Protein AF-A0A4C1V7E9-F1 (afdb_monomer_lite)

Organism: Eumeta variegata (NCBI:txid151549)

pLDDT: mean 82.42, std 11.76, range [53.5, 97.25]

Foldseek 3Di:
DVVVVVVVVVVVVVVVVVVPDDPVVDPDPPDDPDDPDQDCLPVPPPPDPDQVVCSNPPVVLVVLVPDDPVPRDPCNVCRVVVVVCVVPPDDDPDDDDPPPPD

Secondary structure (DSSP, 8-state):
-HHHHHHHHHHHHHHHHHTTS-GGG-SS-S-----PPPPGGGGG---S---GGGTT-HHHHHHHHTS-GGGS-HHHHTHHHHHHHHHS--PPPPPPPTTTT-

Radius of gyration: 25.61 Å; chains: 1; bounding box: 58×32×59 Å

Structure (mmCIF, N/CA/C/O backbone):
data_AF-A0A4C1V7E9-F1
#
_entry.id   AF-A0A4C1V7E9-F1
#
loop_
_atom_site.group_PDB
_atom_site.id
_atom_site.type_symbol
_atom_site.label_atom_id
_atom_site.label_alt_id
_atom_site.label_comp_id
_atom_site.label_asym_id
_atom_site.label_entity_id
_atom_site.label_seq_id
_atom_site.pdbx_PDB_ins_code
_atom_site.Cartn_x
_atom_site.Cartn_y
_atom_site.Cartn_z
_atom_site.occupancy
_atom_site.B_iso_or_equiv
_atom_site.auth_seq_id
_atom_site.auth_comp_id
_atom_site.auth_asym_id
_atom_site.auth_atom_id
_atom_site.pdbx_PDB_model_num
ATOM 1 N N . MET A 1 1 ? 45.029 12.426 -35.478 1.00 68.19 1 MET A N 1
ATOM 2 C CA . MET A 1 1 ? 43.588 12.739 -35.615 1.00 68.19 1 MET A CA 1
ATOM 3 C C . MET A 1 1 ? 42.738 11.478 -35.632 1.00 68.19 1 MET A C 1
ATOM 5 O O . MET A 1 1 ? 41.763 11.434 -34.900 1.00 68.19 1 MET A O 1
ATOM 9 N N . GLU A 1 2 ? 43.126 10.434 -36.368 1.00 83.75 2 GLU A N 1
ATOM 10 C CA . GLU A 1 2 ? 42.345 9.186 -36.423 1.00 83.75 2 GLU A CA 1
ATOM 11 C C . GLU A 1 2 ? 42.173 8.486 -35.068 1.00 83.75 2 GLU A C 1
ATOM 13 O O . GLU A 1 2 ? 41.079 8.056 -34.729 1.00 83.75 2 GLU A O 1
ATOM 18 N N . THR A 1 3 ? 43.210 8.454 -34.228 1.00 90.44 3 THR A N 1
ATOM 19 C CA . THR A 1 3 ? 43.129 7.878 -32.873 1.00 90.44 3 THR A CA 1
ATOM 20 C C . THR A 1 3 ? 42.087 8.567 -31.989 1.00 90.44 3 THR A C 1
ATOM 22 O O . THR A 1 3 ? 41.366 7.903 -31.250 1.00 90.44 3 THR A O 1
ATOM 25 N N . ILE A 1 4 ? 41.969 9.892 -32.098 1.00 92.31 4 ILE A N 1
ATOM 26 C CA . ILE A 1 4 ? 40.977 10.693 -31.370 1.00 92.31 4 ILE A CA 1
ATOM 27 C C . ILE A 1 4 ? 39.569 10.381 -31.890 1.00 92.31 4 ILE A C 1
ATOM 29 O O . ILE A 1 4 ? 38.638 10.254 -31.099 1.00 92.31 4 ILE A O 1
ATOM 33 N N . PHE A 1 5 ? 39.421 10.203 -33.205 1.00 93.00 5 PHE A N 1
ATOM 34 C CA . PHE A 1 5 ? 38.152 9.831 -33.825 1.00 93.00 5 PHE A CA 1
ATOM 35 C C . PHE A 1 5 ? 37.665 8.452 -33.359 1.00 93.00 5 PHE A C 1
ATOM 37 O O . PHE A 1 5 ? 36.516 8.325 -32.943 1.00 93.00 5 PHE A O 1
ATOM 44 N N . TYR A 1 6 ? 38.539 7.441 -33.337 1.00 94.50 6 TYR A N 1
ATOM 45 C CA . TYR A 1 6 ? 38.184 6.112 -32.828 1.00 94.50 6 TYR A CA 1
ATOM 46 C C . TYR A 1 6 ? 37.805 6.141 -31.344 1.00 94.50 6 TYR A C 1
ATOM 48 O O . TYR A 1 6 ? 36.838 5.495 -30.946 1.00 94.50 6 TYR A O 1
ATOM 56 N N . PHE A 1 7 ? 38.507 6.936 -30.532 1.00 95.19 7 PHE A N 1
ATOM 57 C CA . PHE A 1 7 ? 38.148 7.129 -29.127 1.00 95.19 7 PHE A CA 1
ATOM 5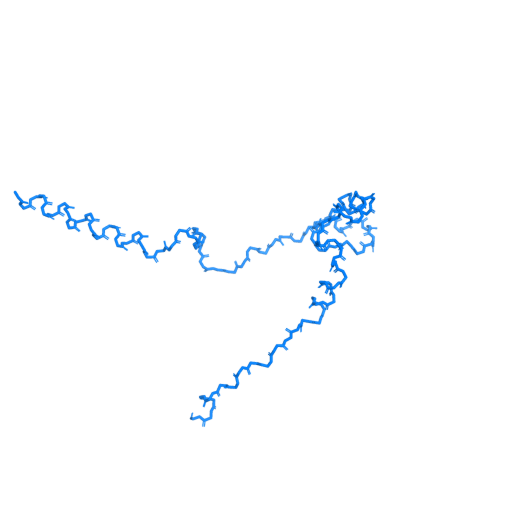8 C C . PHE A 1 7 ? 36.767 7.770 -28.962 1.00 95.19 7 PHE A C 1
ATOM 60 O O . PHE A 1 7 ? 35.962 7.290 -28.166 1.00 95.19 7 PHE A O 1
ATOM 67 N N . ALA A 1 8 ? 36.470 8.819 -29.732 1.00 94.38 8 ALA A N 1
ATOM 68 C CA . ALA A 1 8 ? 35.165 9.475 -29.707 1.00 94.38 8 ALA A CA 1
ATOM 69 C C . ALA A 1 8 ? 34.038 8.533 -30.164 1.00 94.38 8 ALA A C 1
ATOM 71 O O . ALA A 1 8 ? 32.953 8.544 -29.585 1.00 94.38 8 ALA A O 1
ATOM 72 N N . LEU A 1 9 ? 34.309 7.685 -31.160 1.00 94.38 9 LEU A N 1
ATOM 73 C CA . LEU A 1 9 ? 33.364 6.697 -31.675 1.00 94.38 9 LEU A CA 1
ATOM 74 C C . LEU A 1 9 ? 33.081 5.581 -30.657 1.00 94.38 9 LEU A C 1
ATOM 76 O O . LEU A 1 9 ? 31.931 5.204 -30.459 1.00 94.38 9 LEU A O 1
ATOM 80 N N . ILE A 1 10 ? 34.099 5.078 -29.957 1.00 94.88 10 ILE A N 1
ATOM 81 C CA . ILE A 1 10 ? 33.906 4.079 -28.893 1.00 94.88 10 ILE A CA 1
ATOM 82 C C . ILE A 1 10 ? 33.132 4.689 -27.716 1.00 94.88 10 ILE A C 1
ATOM 84 O O . ILE A 1 10 ? 32.221 4.056 -27.180 1.00 94.88 10 ILE A O 1
ATOM 88 N N . LEU A 1 11 ? 33.454 5.930 -27.337 1.00 94.12 11 LEU A N 1
ATOM 89 C CA . LEU A 1 11 ? 32.762 6.638 -26.261 1.00 94.12 11 LEU A CA 1
ATOM 90 C C . LEU A 1 11 ? 31.274 6.850 -26.589 1.00 94.12 11 LEU A C 1
ATOM 92 O O . LEU A 1 11 ? 30.426 6.645 -25.722 1.00 94.12 11 LEU A O 1
ATOM 96 N N . SER A 1 12 ? 30.946 7.226 -27.830 1.00 92.75 12 SER A N 1
ATOM 97 C CA . SER A 1 12 ? 29.556 7.457 -28.243 1.00 92.75 12 SER A CA 1
ATOM 98 C C . SER A 1 12 ? 28.726 6.172 -28.271 1.00 92.75 12 SER A C 1
ATOM 100 O O . SER A 1 12 ? 27.567 6.178 -27.863 1.00 92.75 12 SER A O 1
ATOM 102 N N . VAL A 1 13 ? 29.313 5.045 -28.679 1.00 93.50 13 VAL A N 1
ATOM 103 C CA . VAL A 1 13 ? 28.638 3.740 -28.626 1.00 93.50 13 VAL A CA 1
ATOM 104 C C . VAL A 1 13 ? 28.414 3.300 -27.176 1.00 93.50 13 VAL A C 1
ATOM 106 O O . VAL A 1 13 ? 27.334 2.818 -26.836 1.00 93.50 13 VAL A O 1
ATOM 109 N N . ALA A 1 14 ? 29.392 3.514 -26.290 1.00 90.50 14 ALA A N 1
ATOM 110 C CA . ALA A 1 14 ? 29.273 3.148 -24.881 1.00 90.50 14 ALA A CA 1
ATOM 111 C C . ALA A 1 14 ? 28.142 3.908 -24.160 1.00 90.50 14 ALA A C 1
ATOM 113 O O . ALA A 1 14 ? 27.389 3.304 -23.393 1.00 90.50 14 ALA A O 1
ATOM 114 N N . THR A 1 15 ? 27.972 5.210 -24.421 1.00 88.12 15 THR A N 1
ATOM 115 C CA . THR A 1 15 ? 26.898 6.006 -23.799 1.00 88.12 15 THR A CA 1
ATOM 116 C C . THR A 1 15 ? 25.507 5.599 -24.286 1.00 88.12 15 THR A C 1
ATOM 118 O O . THR A 1 15 ? 24.575 5.556 -23.483 1.00 88.12 15 THR A O 1
ATOM 121 N N . LEU A 1 16 ? 25.366 5.215 -25.560 1.00 86.69 16 LEU A N 1
ATOM 122 C CA . LEU A 1 16 ? 24.115 4.676 -26.105 1.00 86.69 16 LEU A CA 1
ATOM 123 C C . LEU A 1 16 ? 23.728 3.337 -25.461 1.00 86.69 16 LEU A C 1
ATOM 125 O O . LEU A 1 16 ? 22.549 3.108 -25.196 1.00 86.69 16 LEU A O 1
ATOM 129 N N . CYS A 1 17 ? 24.698 2.472 -25.151 1.00 83.00 17 CYS A N 1
ATOM 130 C CA . CYS A 1 17 ? 24.442 1.211 -24.447 1.00 83.00 17 CYS A CA 1
ATOM 131 C C . CYS A 1 17 ? 23.947 1.432 -23.008 1.00 83.00 17 CYS A C 1
ATOM 133 O O . CYS A 1 17 ? 23.027 0.748 -22.564 1.00 83.00 17 CYS A O 1
ATOM 135 N N . ILE A 1 18 ? 24.507 2.409 -22.287 1.00 79.25 18 ILE A N 1
ATOM 136 C CA . ILE A 1 18 ? 24.086 2.731 -20.911 1.00 79.25 18 ILE A CA 1
ATOM 137 C C . ILE A 1 18 ? 22.686 3.373 -20.897 1.00 79.25 18 ILE A C 1
ATOM 139 O O . ILE A 1 18 ? 21.929 3.185 -19.947 1.00 79.25 18 ILE A O 1
ATOM 143 N N . ALA A 1 19 ? 22.298 4.068 -21.971 1.00 78.38 19 ALA A N 1
ATOM 144 C CA . ALA A 1 19 ? 20.979 4.683 -22.106 1.00 78.38 19 ALA A CA 1
ATOM 145 C C . ALA A 1 19 ? 19.829 3.682 -22.349 1.00 78.38 19 ALA A C 1
ATOM 147 O O . ALA A 1 19 ? 18.665 4.068 -22.250 1.00 78.38 19 ALA A O 1
ATOM 148 N N . GLN A 1 20 ? 20.117 2.405 -22.637 1.00 83.12 20 GLN A N 1
ATOM 149 C CA . GLN A 1 20 ? 19.081 1.397 -22.917 1.00 83.12 20 GLN A CA 1
ATOM 150 C C . GLN A 1 20 ? 18.188 1.091 -21.709 1.00 83.12 20 GLN A C 1
ATOM 152 O O . GLN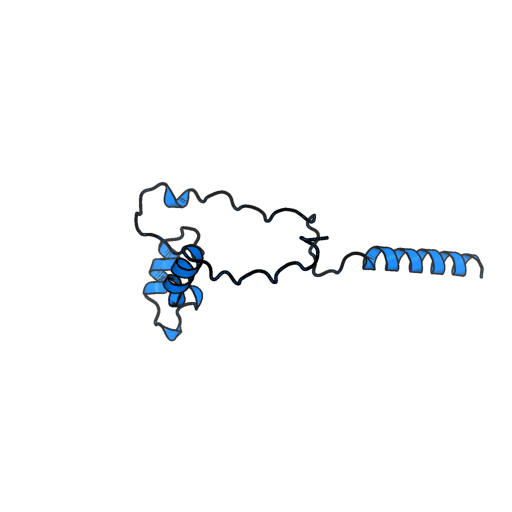 A 1 20 ? 17.053 0.647 -21.887 1.00 83.12 20 GLN A O 1
ATOM 157 N N . ARG A 1 21 ? 18.671 1.327 -20.482 1.00 74.50 21 ARG A N 1
ATOM 158 C CA . ARG A 1 21 ? 17.889 1.111 -19.264 1.00 74.50 21 ARG A CA 1
ATOM 159 C C . ARG A 1 21 ? 17.824 2.397 -18.442 1.00 74.50 21 ARG A C 1
ATOM 161 O O . ARG A 1 21 ? 18.853 2.827 -17.922 1.00 74.50 21 ARG A O 1
ATOM 168 N N . PRO A 1 22 ? 16.636 3.005 -18.276 1.00 80.56 22 PRO A N 1
ATOM 169 C CA . PRO A 1 22 ? 16.516 4.190 -17.448 1.00 80.56 22 PRO A CA 1
ATOM 170 C C . PRO A 1 22 ? 16.861 3.870 -15.989 1.00 80.56 22 PRO A C 1
ATOM 172 O O . PRO A 1 22 ? 16.496 2.817 -15.464 1.00 80.56 22 PRO A O 1
ATOM 175 N N . SER A 1 23 ? 17.528 4.807 -15.317 1.00 75.44 23 SER A N 1
ATOM 176 C CA . SER A 1 23 ? 18.013 4.658 -13.937 1.00 75.44 23 SER A CA 1
ATOM 177 C C . SER A 1 23 ? 16.908 4.377 -12.911 1.00 75.44 23 SER A C 1
ATOM 179 O O . SER A 1 23 ? 17.170 3.773 -11.874 1.00 75.44 23 SER A O 1
ATOM 181 N N . PHE A 1 24 ? 15.665 4.765 -13.203 1.00 76.31 24 PHE A N 1
ATOM 182 C CA . PHE A 1 24 ? 14.508 4.517 -12.341 1.00 76.31 24 PHE A CA 1
ATOM 183 C C . PHE A 1 24 ? 13.935 3.095 -12.457 1.00 76.31 24 PHE A C 1
ATOM 185 O O . PHE A 1 24 ? 13.167 2.683 -11.594 1.00 76.31 24 PHE A O 1
ATOM 192 N N . ALA A 1 25 ? 14.307 2.312 -13.478 1.00 74.56 25 ALA A N 1
ATOM 193 C CA . ALA A 1 25 ? 13.793 0.951 -13.683 1.00 74.56 25 ALA A CA 1
ATOM 194 C C . ALA A 1 25 ? 14.449 -0.105 -12.766 1.00 74.56 25 ALA A C 1
ATOM 196 O O . ALA A 1 25 ? 14.311 -1.310 -13.004 1.00 74.56 25 ALA A O 1
ATOM 197 N N . GLY A 1 26 ? 15.193 0.334 -11.743 1.00 74.19 26 GLY A N 1
ATOM 198 C CA . GLY A 1 26 ? 15.974 -0.518 -10.847 1.00 74.19 26 GLY A CA 1
ATOM 199 C C . GLY A 1 26 ? 17.076 -1.299 -11.572 1.00 74.19 26 GLY A C 1
ATOM 200 O O . GLY A 1 26 ? 17.202 -1.252 -12.791 1.00 74.19 26 GLY A O 1
ATOM 201 N N . THR A 1 27 ? 17.895 -2.041 -10.829 1.00 75.56 27 THR A N 1
ATOM 202 C CA . THR A 1 27 ? 18.888 -2.979 -11.397 1.00 75.56 27 THR A CA 1
ATOM 203 C C . THR A 1 27 ? 18.358 -4.409 -11.478 1.00 75.56 27 THR A C 1
ATOM 205 O O . THR A 1 27 ? 18.908 -5.243 -12.196 1.00 75.56 27 THR A O 1
ATOM 208 N N . ARG A 1 28 ? 17.256 -4.691 -10.777 1.00 70.12 28 ARG A N 1
ATOM 209 C CA . ARG A 1 28 ? 16.663 -6.025 -10.655 1.00 70.12 28 ARG A CA 1
ATOM 210 C C . ARG A 1 28 ? 16.135 -6.529 -12.005 1.00 70.12 28 ARG A C 1
ATOM 212 O O . ARG A 1 28 ? 15.606 -5.722 -12.767 1.00 70.12 28 ARG A O 1
ATOM 219 N N . PRO A 1 29 ? 16.291 -7.815 -12.350 1.00 72.06 29 PRO A N 1
ATOM 220 C CA . PRO A 1 29 ? 15.717 -8.363 -13.577 1.00 72.06 29 PRO A CA 1
ATOM 221 C C . PRO A 1 29 ? 14.199 -8.138 -13.623 1.00 72.06 29 PRO A C 1
ATOM 223 O O . PRO A 1 29 ? 13.539 -8.149 -12.584 1.00 72.06 29 PRO A O 1
ATOM 226 N N . ILE A 1 30 ? 13.653 -7.919 -14.825 1.00 66.94 30 ILE A N 1
ATOM 227 C CA . ILE A 1 30 ? 12.201 -7.858 -15.040 1.00 66.94 30 ILE A CA 1
ATOM 228 C C . ILE A 1 30 ? 11.650 -9.246 -14.706 1.00 66.94 30 ILE A C 1
ATOM 230 O O . ILE A 1 30 ? 11.911 -10.213 -15.416 1.00 66.94 30 ILE A O 1
ATOM 234 N N . GLY A 1 31 ? 10.950 -9.348 -13.585 1.00 69.75 31 GLY A N 1
ATOM 235 C CA . GLY A 1 31 ? 10.439 -10.596 -13.042 1.00 69.75 31 GLY A CA 1
ATOM 236 C C . GLY A 1 31 ? 9.314 -10.327 -12.053 1.00 69.75 31 GLY A C 1
ATOM 237 O O . GLY A 1 31 ? 8.925 -9.179 -11.832 1.00 69.75 31 GLY A O 1
ATOM 238 N N . TYR A 1 32 ? 8.775 -11.398 -11.480 1.00 67.94 32 TYR A N 1
ATOM 239 C CA . TYR A 1 32 ? 7.708 -11.293 -10.493 1.00 67.94 32 TYR A CA 1
ATOM 240 C C . TYR A 1 32 ? 8.182 -10.530 -9.248 1.00 67.94 32 TYR A C 1
ATOM 242 O O . TYR A 1 32 ? 9.360 -10.627 -8.887 1.00 67.94 32 TYR A O 1
ATOM 250 N N . PRO A 1 33 ? 7.285 -9.769 -8.596 1.00 69.44 33 PRO A N 1
ATOM 251 C CA . PRO A 1 33 ? 7.598 -9.129 -7.330 1.00 69.44 33 PRO A CA 1
ATOM 252 C C . PRO A 1 33 ? 8.092 -10.173 -6.329 1.00 69.44 33 PRO A C 1
ATOM 254 O O . PRO A 1 33 ? 7.612 -11.307 -6.300 1.00 69.44 33 PRO A O 1
ATOM 257 N N . GLU A 1 34 ? 9.074 -9.776 -5.527 1.00 68.12 34 GLU A N 1
ATOM 258 C CA . GLU A 1 34 ? 9.577 -10.577 -4.419 1.00 68.12 34 GLU A CA 1
ATOM 259 C C . GLU A 1 34 ? 8.398 -10.871 -3.482 1.00 68.12 34 GLU A C 1
ATOM 261 O O . GLU A 1 34 ? 7.829 -9.962 -2.878 1.00 68.12 34 GLU A O 1
ATOM 266 N N . ILE A 1 35 ? 7.966 -12.133 -3.441 1.00 71.75 35 ILE A N 1
ATOM 267 C CA . ILE A 1 35 ? 6.907 -12.569 -2.535 1.00 71.75 35 ILE A CA 1
ATOM 268 C C . ILE A 1 35 ? 7.564 -12.654 -1.165 1.00 71.75 35 ILE A C 1
ATOM 270 O O . ILE A 1 35 ? 8.383 -13.541 -0.921 1.00 71.75 35 ILE A O 1
ATOM 274 N N . GLU A 1 36 ? 7.248 -11.704 -0.290 1.00 66.69 36 GLU A N 1
ATOM 275 C CA . GLU A 1 36 ? 7.703 -11.767 1.093 1.00 66.69 36 GLU A CA 1
ATOM 276 C C . GLU A 1 36 ? 7.236 -13.091 1.702 1.00 66.69 36 GLU A C 1
ATOM 278 O O . GLU A 1 36 ? 6.058 -13.451 1.617 1.00 66.69 36 GLU A O 1
ATOM 283 N N . ALA A 1 37 ? 8.174 -13.845 2.282 1.00 71.94 37 ALA A N 1
ATOM 284 C CA . ALA A 1 37 ? 7.833 -15.075 2.976 1.00 71.94 37 ALA A CA 1
ATOM 285 C C . ALA A 1 37 ? 6.781 -14.762 4.057 1.00 71.94 37 ALA A C 1
ATOM 287 O O . ALA A 1 37 ? 6.918 -13.750 4.753 1.00 71.94 37 ALA A O 1
ATOM 288 N N . PRO A 1 38 ? 5.738 -15.599 4.213 1.00 63.28 38 PRO A N 1
ATOM 289 C CA . PRO A 1 38 ? 4.690 -15.344 5.191 1.00 63.28 38 PRO A CA 1
ATOM 290 C C . PRO A 1 38 ? 5.317 -15.206 6.581 1.00 63.28 38 PRO A C 1
ATOM 292 O O . PRO A 1 38 ? 6.058 -16.087 7.028 1.00 63.28 38 PRO A O 1
ATOM 295 N N . SER A 1 39 ? 5.054 -14.082 7.254 1.00 64.12 39 SER A N 1
ATOM 296 C CA . SER A 1 39 ? 5.614 -13.832 8.577 1.00 64.12 39 SER A CA 1
ATOM 297 C C . SER A 1 39 ? 5.080 -14.872 9.568 1.00 64.12 39 SER A C 1
ATOM 299 O O . SER A 1 39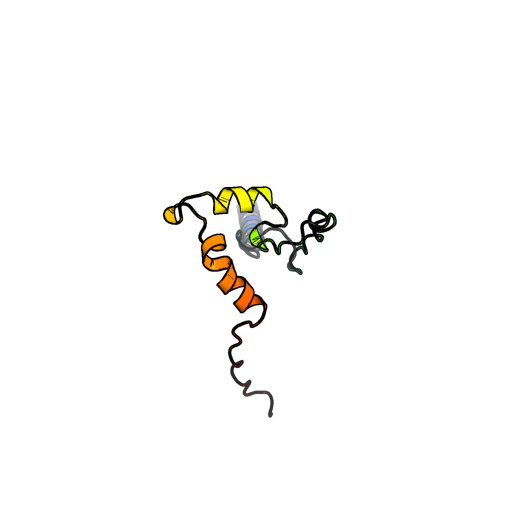 ? 3.879 -15.122 9.670 1.00 64.12 39 SER A O 1
ATOM 301 N N . LEU A 1 40 ? 5.985 -15.500 10.326 1.00 63.94 40 LEU A N 1
ATOM 302 C CA . LEU A 1 40 ? 5.619 -16.469 11.370 1.00 63.94 40 LEU A CA 1
ATOM 303 C C . LEU A 1 40 ? 4.972 -15.803 12.599 1.00 63.94 40 LEU A C 1
ATOM 305 O O . LEU A 1 40 ? 4.573 -16.504 13.526 1.00 63.94 40 LEU A O 1
ATOM 309 N N . ALA A 1 41 ? 4.862 -14.471 12.616 1.00 58.03 41 ALA A N 1
ATOM 310 C CA . ALA A 1 41 ? 4.286 -13.698 13.715 1.00 58.03 41 ALA A CA 1
ATOM 311 C C . ALA A 1 41 ? 2.836 -14.116 14.028 1.00 58.03 41 ALA A C 1
ATOM 313 O O . ALA A 1 41 ? 2.467 -14.227 15.194 1.00 58.03 41 ALA A O 1
ATOM 314 N N . ASN A 1 42 ? 2.051 -14.485 13.009 1.00 55.28 42 ASN A N 1
ATOM 315 C CA . ASN A 1 42 ? 0.659 -14.929 13.174 1.00 55.28 42 ASN A CA 1
ATOM 316 C C . ASN A 1 42 ? 0.506 -16.390 13.646 1.00 55.28 42 ASN A C 1
ATOM 318 O O . ASN A 1 42 ? -0.605 -16.908 13.695 1.00 55.28 42 ASN A O 1
ATOM 322 N N . ARG A 1 43 ? 1.595 -17.094 13.986 1.00 60.56 43 ARG A N 1
ATOM 323 C CA . ARG A 1 43 ? 1.539 -18.516 14.374 1.00 60.56 43 ARG A CA 1
ATOM 324 C C . ARG A 1 43 ? 1.151 -18.746 15.840 1.00 60.56 43 ARG A C 1
ATOM 326 O O . ARG A 1 43 ? 0.816 -19.870 16.198 1.00 60.56 43 ARG A O 1
ATOM 333 N N . PHE A 1 44 ? 1.203 -17.709 16.678 1.00 62.06 44 PHE A N 1
ATOM 334 C CA . PHE A 1 44 ? 1.039 -17.824 18.134 1.00 62.06 44 PHE A CA 1
ATOM 335 C C . PHE A 1 44 ? -0.330 -17.373 18.674 1.00 62.06 44 PHE A C 1
ATOM 337 O O . PHE A 1 44 ? -0.456 -17.161 19.875 1.00 62.06 44 PHE A O 1
ATOM 344 N N . GLY A 1 45 ? -1.363 -17.276 17.830 1.00 53.50 45 GLY A N 1
ATOM 345 C CA . GLY A 1 45 ? -2.750 -17.178 18.313 1.00 53.50 45 GLY A CA 1
ATOM 346 C C . GLY A 1 45 ? -3.123 -15.856 18.993 1.00 53.50 45 GLY A C 1
ATOM 347 O O . GLY A 1 45 ? -3.934 -15.845 19.912 1.00 53.50 45 GLY A O 1
ATOM 348 N N . ASN A 1 46 ? -2.553 -14.731 18.552 1.00 56.34 46 ASN A N 1
ATOM 349 C CA . ASN A 1 46 ? -3.221 -13.444 18.750 1.00 56.34 46 ASN A CA 1
ATOM 350 C C . ASN A 1 46 ? -4.256 -13.309 17.625 1.00 56.34 46 ASN A C 1
ATOM 352 O O . ASN A 1 46 ? -3.936 -12.835 16.540 1.00 56.34 46 ASN A O 1
ATOM 356 N N . ASP A 1 47 ? -5.466 -13.816 17.866 1.00 58.06 47 ASP A N 1
ATOM 357 C CA . ASP A 1 47 ? -6.524 -14.011 16.859 1.00 58.06 47 ASP A CA 1
ATOM 358 C C . ASP A 1 47 ? -7.198 -12.712 16.371 1.00 58.06 47 ASP A C 1
ATOM 360 O O . ASP A 1 47 ? -8.177 -12.761 15.620 1.00 58.06 47 ASP A O 1
ATOM 364 N N . GLU A 1 48 ? -6.702 -11.532 16.760 1.00 64.88 48 GLU A N 1
ATOM 365 C CA . GLU A 1 48 ? -7.201 -10.291 16.176 1.00 64.88 48 GLU A CA 1
ATOM 366 C C . GLU A 1 48 ? -6.629 -10.091 14.765 1.00 64.88 48 GLU A C 1
ATOM 368 O O . GLU A 1 48 ? -5.409 -10.103 14.579 1.00 64.88 48 GLU A O 1
ATOM 373 N N . PRO A 1 49 ? -7.481 -9.865 13.748 1.00 72.56 49 PRO A N 1
ATOM 374 C CA . PRO A 1 49 ? -7.022 -9.581 12.399 1.00 72.56 49 PRO A CA 1
ATOM 375 C C . PRO A 1 49 ? -6.274 -8.242 12.375 1.00 72.56 49 PRO A C 1
ATOM 377 O O . PRO A 1 49 ? -6.864 -7.154 12.324 1.00 72.56 49 PRO A O 1
ATOM 380 N N . LEU A 1 50 ? -4.945 -8.337 12.410 1.00 83.75 50 LEU A N 1
ATOM 381 C CA . LEU A 1 50 ? -4.052 -7.198 12.266 1.00 83.75 50 LEU A CA 1
ATOM 382 C C . LEU A 1 50 ? -4.174 -6.621 10.846 1.00 83.75 50 LEU A C 1
ATOM 384 O O . LEU A 1 50 ? -4.311 -7.376 9.878 1.00 83.75 50 LEU A O 1
ATOM 388 N N . PRO A 1 51 ? -4.105 -5.287 10.688 1.00 87.44 51 PRO A N 1
ATOM 389 C CA . PRO A 1 51 ? -4.005 -4.675 9.372 1.00 87.44 51 PRO A CA 1
ATOM 390 C C . PRO A 1 51 ? -2.808 -5.247 8.605 1.00 87.44 51 PRO A C 1
ATOM 392 O O . PRO A 1 51 ? -1.715 -5.359 9.161 1.00 87.44 51 PRO A O 1
ATOM 395 N N . LEU A 1 52 ? -2.989 -5.527 7.312 1.00 85.31 52 LEU A N 1
ATOM 396 C CA . LEU A 1 52 ? -1.922 -6.037 6.439 1.00 85.31 52 LEU A CA 1
ATOM 397 C C . LEU A 1 52 ? -0.654 -5.165 6.487 1.00 85.31 52 LEU A C 1
ATOM 399 O O . LEU A 1 52 ? 0.457 -5.685 6.558 1.00 85.31 52 LEU A O 1
ATOM 403 N N . GLU A 1 53 ? -0.830 -3.842 6.519 1.00 88.06 53 GLU A N 1
ATOM 404 C CA . GLU A 1 53 ? 0.264 -2.860 6.551 1.00 88.06 53 GLU A CA 1
ATOM 405 C C . GLU A 1 53 ? 1.116 -2.938 7.826 1.00 88.06 53 GLU A C 1
ATOM 407 O O . GLU A 1 53 ? 2.273 -2.526 7.826 1.00 88.06 53 GLU A O 1
ATOM 412 N N . ALA A 1 54 ? 0.569 -3.497 8.911 1.00 88.12 54 ALA A N 1
ATOM 413 C CA . ALA A 1 54 ? 1.313 -3.728 10.143 1.00 88.12 54 ALA A CA 1
ATOM 414 C C . ALA A 1 54 ? 2.232 -4.958 10.054 1.00 88.12 54 ALA A C 1
ATOM 416 O O . ALA A 1 54 ? 3.018 -5.189 10.964 1.00 88.12 54 ALA A O 1
ATOM 417 N N . ARG A 1 55 ? 2.152 -5.764 8.982 1.00 86.44 55 ARG A N 1
ATOM 418 C CA . ARG A 1 55 ? 3.019 -6.935 8.717 1.00 86.44 55 ARG A CA 1
ATOM 419 C C . ARG A 1 55 ? 3.072 -7.962 9.864 1.00 86.44 55 ARG A C 1
ATOM 421 O O . ARG A 1 55 ? 4.028 -8.728 9.977 1.00 86.44 55 ARG A O 1
ATOM 428 N N . GLY A 1 56 ? 2.024 -8.011 10.688 1.00 82.75 56 GLY A N 1
ATOM 429 C CA . GLY A 1 56 ? 1.941 -8.875 11.872 1.00 82.75 56 GLY A CA 1
ATOM 430 C C . GLY A 1 56 ? 2.480 -8.254 13.168 1.00 82.75 56 GLY A C 1
ATOM 431 O O . GLY A 1 56 ? 2.584 -8.956 14.167 1.00 82.75 56 GLY A O 1
ATOM 432 N N . ASP A 1 57 ? 2.813 -6.961 13.180 1.00 86.94 57 ASP A N 1
ATOM 433 C CA . ASP A 1 57 ? 3.225 -6.225 14.378 1.00 86.94 57 ASP A CA 1
ATOM 434 C C . ASP A 1 57 ? 2.000 -5.697 15.149 1.00 86.94 57 ASP A C 1
ATOM 436 O O . ASP A 1 57 ? 1.393 -4.679 14.797 1.00 86.94 57 ASP A O 1
ATOM 440 N N . ALA A 1 58 ? 1.621 -6.412 16.208 1.00 87.56 58 ALA A N 1
ATOM 441 C CA . ALA A 1 58 ? 0.517 -6.027 17.084 1.00 87.56 58 ALA A CA 1
ATOM 442 C C . ALA A 1 58 ? 0.842 -4.804 17.960 1.00 87.56 58 ALA A C 1
ATOM 444 O O . ALA A 1 58 ? -0.039 -3.984 18.232 1.00 87.56 58 ALA A O 1
ATOM 445 N N . ASP A 1 59 ? 2.102 -4.635 18.368 1.00 90.88 59 ASP A N 1
ATOM 446 C CA . ASP A 1 59 ? 2.524 -3.530 19.234 1.00 90.88 59 ASP A CA 1
ATOM 447 C C . ASP A 1 59 ? 2.468 -2.196 18.491 1.00 90.88 59 ASP A C 1
ATOM 449 O O . ASP A 1 59 ? 2.078 -1.167 19.055 1.00 90.88 59 ASP A O 1
ATOM 453 N N . LEU A 1 60 ? 2.799 -2.210 17.198 1.00 90.88 60 LEU A N 1
ATOM 454 C CA . LEU A 1 60 ? 2.623 -1.066 16.313 1.00 90.88 60 LEU A CA 1
ATOM 455 C C . LEU A 1 60 ? 1.154 -0.635 16.246 1.00 90.88 60 LEU A C 1
ATOM 457 O O . LEU A 1 60 ? 0.846 0.546 16.408 1.00 90.88 60 LEU A O 1
ATOM 461 N N . VAL A 1 61 ? 0.244 -1.587 16.034 1.00 91.50 61 VAL A N 1
ATOM 462 C CA . VAL A 1 61 ? -1.201 -1.328 15.942 1.00 91.50 61 VAL A CA 1
ATOM 463 C C . VAL A 1 61 ? -1.742 -0.759 17.250 1.00 91.50 61 VAL A C 1
ATOM 465 O O . VAL A 1 61 ? -2.465 0.237 17.223 1.00 91.50 61 VAL A O 1
ATOM 468 N N . ASN A 1 62 ? -1.336 -1.329 18.385 1.00 92.69 62 ASN A N 1
ATOM 469 C CA . ASN A 1 62 ? -1.703 -0.840 19.712 1.00 92.69 62 ASN A CA 1
ATOM 470 C C . ASN A 1 62 ? -1.172 0.569 19.990 1.00 92.69 62 ASN A C 1
ATOM 472 O O . ASN A 1 62 ? -1.857 1.387 20.597 1.00 92.69 62 ASN A O 1
ATOM 476 N N . ARG A 1 63 ? 0.037 0.891 19.525 1.00 94.56 63 ARG A N 1
ATOM 477 C CA . ARG A 1 63 ? 0.581 2.247 19.652 1.00 94.56 63 ARG A CA 1
ATOM 478 C C . ARG A 1 63 ? -0.202 3.242 18.807 1.00 94.56 63 ARG A C 1
ATOM 480 O O . ARG A 1 63 ? -0.462 4.353 19.258 1.00 94.56 63 ARG A O 1
ATOM 487 N N . ILE A 1 64 ? -0.566 2.854 17.586 1.00 95.00 64 ILE A N 1
ATOM 488 C CA . ILE A 1 64 ? -1.302 3.715 16.661 1.00 95.00 64 ILE A CA 1
ATOM 489 C C . ILE A 1 64 ? -2.728 3.970 17.144 1.00 95.00 64 ILE A C 1
ATOM 491 O O . ILE A 1 64 ? -3.182 5.110 17.073 1.00 95.00 64 ILE A O 1
ATOM 495 N N . SER A 1 65 ? -3.406 2.958 17.686 1.00 92.69 65 SER A N 1
ATOM 496 C CA . SER A 1 65 ? -4.774 3.100 18.196 1.00 92.69 65 SER A CA 1
ATOM 497 C C . SER A 1 65 ? -4.880 4.088 19.362 1.00 92.69 65 SER A C 1
ATOM 499 O O . SER A 1 65 ? -5.909 4.738 19.526 1.00 92.69 65 SER A O 1
ATOM 501 N N . GLN A 1 66 ? -3.804 4.245 20.138 1.00 95.88 66 GLN A N 1
ATOM 502 C CA . GLN A 1 66 ? -3.722 5.187 21.257 1.00 95.88 66 GLN A CA 1
ATOM 503 C C . GLN A 1 66 ? -3.390 6.624 20.825 1.00 95.88 66 GLN A C 1
ATOM 505 O O . GLN A 1 66 ? -3.507 7.550 21.630 1.00 95.88 66 GLN A O 1
ATOM 510 N N . MET A 1 67 ? -2.956 6.840 19.578 1.00 96.31 67 MET A N 1
ATOM 511 C CA . MET A 1 67 ? -2.665 8.183 19.078 1.00 96.31 67 MET A CA 1
ATOM 512 C C . MET A 1 67 ? -3.959 8.953 18.763 1.00 96.31 67 MET A C 1
ATOM 514 O O . MET A 1 67 ? -4.934 8.351 18.308 1.00 96.31 67 MET A O 1
ATOM 518 N N . PRO A 1 68 ? -3.975 10.289 18.937 1.00 97.25 68 PRO A N 1
ATOM 519 C CA . PRO A 1 68 ? -5.058 11.137 18.443 1.00 97.25 68 PRO A CA 1
ATOM 520 C C . PRO A 1 68 ? -5.263 10.963 16.931 1.00 97.25 68 PRO A C 1
ATOM 522 O O . PRO A 1 68 ? -4.294 10.734 16.206 1.00 97.25 68 PRO A O 1
ATOM 525 N N . VAL A 1 69 ? -6.509 11.067 16.455 1.00 94.31 69 VAL A N 1
ATOM 526 C CA . VAL A 1 69 ? -6.888 10.748 15.060 1.00 94.31 69 VAL A CA 1
ATOM 527 C C . VAL A 1 69 ? -6.072 11.539 14.032 1.00 94.31 69 VAL A C 1
ATOM 529 O O . VAL A 1 69 ? -5.679 10.992 13.009 1.00 94.31 69 VAL A O 1
ATOM 532 N N . ASP A 1 70 ? -5.748 12.797 14.322 1.00 96.38 70 ASP A N 1
ATOM 533 C CA . ASP A 1 70 ? -4.922 13.675 13.483 1.00 96.38 70 ASP A CA 1
ATOM 534 C C . ASP A 1 70 ? -3.465 13.206 13.333 1.00 96.38 70 ASP A C 1
ATOM 536 O O . ASP A 1 70 ? -2.782 13.595 12.387 1.00 96.38 70 ASP A O 1
ATOM 540 N N . LYS A 1 71 ? -2.987 12.359 14.250 1.00 96.50 71 LYS A N 1
ATOM 541 C CA . LYS A 1 71 ? -1.628 11.796 14.252 1.00 96.50 71 LYS A CA 1
ATOM 542 C C . LYS A 1 71 ? -1.580 10.346 13.789 1.00 96.50 71 LYS A C 1
ATOM 544 O O . LYS A 1 71 ? -0.491 9.787 13.654 1.00 96.50 71 LYS A O 1
ATOM 549 N N . GLN A 1 72 ? -2.732 9.722 13.562 1.00 96.31 72 GLN A N 1
ATOM 550 C CA . GLN A 1 72 ? -2.781 8.369 13.033 1.00 96.31 72 GLN A CA 1
ATOM 551 C C . GLN A 1 72 ? -2.387 8.376 11.548 1.00 96.31 72 GLN A C 1
ATOM 553 O O . GLN A 1 72 ? -2.743 9.291 10.803 1.00 96.31 72 GLN A O 1
ATOM 558 N N . PRO A 1 73 ? -1.643 7.365 11.077 1.00 95.81 73 PRO A N 1
ATOM 559 C CA . PRO A 1 73 ? -1.277 7.280 9.677 1.00 95.81 73 PRO A CA 1
ATOM 560 C C . PRO A 1 73 ? -2.512 6.988 8.817 1.00 95.81 73 PRO A C 1
ATOM 562 O O . PRO A 1 73 ? -3.403 6.231 9.207 1.00 95.81 73 PRO A O 1
ATOM 565 N N . PHE A 1 74 ? -2.531 7.539 7.600 1.00 95.00 74 PHE A N 1
ATOM 566 C CA . PHE A 1 74 ? -3.663 7.419 6.672 1.00 95.00 74 PHE A CA 1
ATOM 567 C C . PHE A 1 74 ? -4.062 5.963 6.396 1.00 95.00 74 PHE A C 1
ATOM 569 O O . PHE A 1 74 ? -5.241 5.658 6.227 1.00 95.00 74 PHE A O 1
ATOM 576 N N . TRP A 1 75 ? -3.084 5.051 6.363 1.00 93.56 75 TRP A N 1
ATOM 577 C CA . TRP A 1 75 ? -3.342 3.641 6.106 1.00 93.56 75 TRP A CA 1
ATOM 578 C C . TRP A 1 75 ? -4.159 2.994 7.226 1.00 93.56 75 TRP A C 1
ATOM 580 O O . TRP A 1 75 ? -4.975 2.118 6.952 1.00 93.56 75 TRP A O 1
ATOM 590 N N . TYR A 1 76 ? -3.967 3.442 8.472 1.00 95.12 76 TYR A N 1
ATOM 591 C CA . TYR A 1 76 ? -4.668 2.916 9.637 1.00 95.12 76 TYR A CA 1
ATOM 592 C C . TYR A 1 76 ? -6.097 3.445 9.694 1.00 95.12 76 TYR A C 1
ATOM 594 O O . TYR A 1 76 ? -7.025 2.671 9.903 1.00 95.12 76 TYR A O 1
ATOM 602 N N . ILE A 1 77 ? -6.280 4.738 9.415 1.00 94.75 77 ILE A N 1
ATOM 603 C CA . ILE A 1 77 ? -7.601 5.375 9.344 1.00 94.75 77 ILE A CA 1
ATOM 604 C C . ILE A 1 77 ? -8.458 4.705 8.257 1.00 94.75 77 ILE A C 1
ATOM 606 O O . ILE A 1 77 ? -9.604 4.336 8.499 1.00 94.75 77 ILE A O 1
ATOM 610 N N . ASN A 1 78 ? -7.880 4.468 7.075 1.00 93.69 78 ASN A N 1
ATOM 611 C CA . ASN A 1 78 ? -8.581 3.892 5.923 1.00 93.69 78 ASN A CA 1
ATOM 612 C C . ASN A 1 78 ? -8.513 2.357 5.858 1.00 93.69 78 ASN A C 1
ATOM 614 O O . ASN A 1 78 ? -8.877 1.771 4.838 1.00 93.69 78 ASN A O 1
ATOM 618 N N . ARG A 1 79 ? -8.055 1.683 6.922 1.00 91.50 79 ARG A N 1
ATOM 619 C CA . ARG A 1 79 ? -7.788 0.235 6.900 1.00 91.50 79 ARG A CA 1
ATOM 620 C C . ARG A 1 79 ? -8.992 -0.596 6.455 1.00 91.50 79 ARG A C 1
ATOM 622 O O . ARG A 1 79 ? -8.834 -1.478 5.621 1.00 91.50 79 ARG A O 1
ATOM 629 N N . MET A 1 80 ? -10.185 -0.261 6.955 1.00 88.19 80 MET A N 1
ATOM 630 C CA . MET A 1 80 ? -11.419 -0.999 6.667 1.00 88.19 80 MET A CA 1
ATOM 631 C C . MET A 1 80 ? -11.780 -0.889 5.188 1.00 88.19 80 MET A C 1
ATOM 633 O O . MET A 1 80 ? -12.099 -1.882 4.546 1.00 88.19 80 MET A O 1
ATOM 637 N N . HIS A 1 81 ? -11.629 0.310 4.623 1.00 90.94 81 HIS A N 1
ATOM 638 C CA . HIS A 1 81 ? -11.877 0.550 3.209 1.00 90.94 81 HIS A CA 1
ATOM 639 C C . HIS A 1 81 ? -10.912 -0.240 2.316 1.00 90.94 81 HIS A C 1
ATOM 641 O O . HIS A 1 81 ? -11.330 -0.837 1.326 1.00 90.94 81 HIS A O 1
ATOM 647 N N . TYR A 1 82 ? -9.627 -0.294 2.678 1.00 90.00 82 TYR A N 1
ATOM 648 C CA . TYR A 1 82 ? -8.662 -1.116 1.949 1.00 90.00 82 TYR A CA 1
ATOM 649 C C . TYR A 1 82 ? -8.961 -2.611 2.071 1.00 90.00 82 TYR A C 1
ATOM 651 O O . TYR A 1 82 ? -8.839 -3.325 1.080 1.00 90.00 82 TYR A O 1
ATOM 659 N N . ASP A 1 83 ? -9.367 -3.092 3.246 1.00 89.31 83 ASP A N 1
ATOM 660 C CA . ASP A 1 83 ? -9.748 -4.495 3.441 1.00 89.31 83 ASP A CA 1
ATOM 661 C C . ASP A 1 83 ? -10.966 -4.877 2.587 1.00 89.31 83 ASP A C 1
ATOM 663 O O . ASP A 1 83 ? -10.975 -5.945 1.969 1.00 89.31 83 ASP A O 1
ATOM 667 N N . ASP A 1 84 ? -11.950 -3.986 2.475 1.00 91.25 84 ASP A N 1
ATOM 668 C CA . ASP A 1 84 ? -13.112 -4.178 1.607 1.00 91.25 84 ASP A CA 1
ATOM 669 C C . ASP A 1 84 ? -12.733 -4.171 0.124 1.00 91.25 84 ASP A C 1
ATOM 671 O O . ASP A 1 84 ? -13.171 -5.051 -0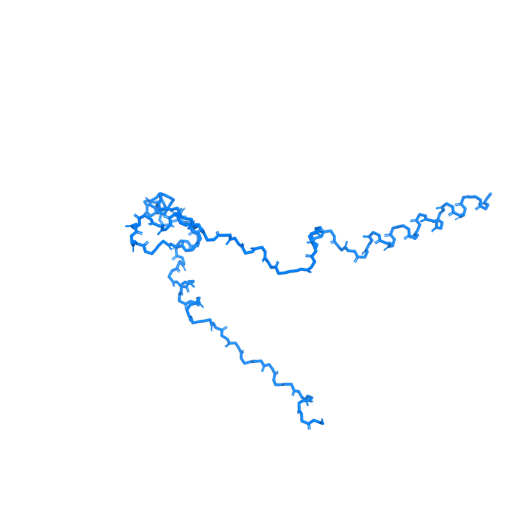.616 1.00 91.25 84 ASP A O 1
ATOM 675 N N . LEU A 1 85 ? -11.866 -3.246 -0.305 1.00 91.19 85 LEU A N 1
ATOM 676 C CA . LEU A 1 85 ? -11.330 -3.209 -1.671 1.00 91.19 85 LEU A CA 1
ATOM 677 C C . LEU A 1 85 ? -10.499 -4.451 -2.008 1.00 91.19 85 LEU A C 1
ATOM 679 O O . LEU A 1 85 ? -10.513 -4.906 -3.147 1.00 91.19 85 LEU A O 1
ATOM 683 N N . ARG A 1 86 ? -9.773 -5.025 -1.043 1.00 87.94 86 ARG A N 1
ATOM 684 C CA . ARG A 1 86 ? -9.023 -6.275 -1.252 1.00 87.94 86 ARG A CA 1
ATOM 685 C C . ARG A 1 86 ? -9.961 -7.468 -1.428 1.00 87.94 86 ARG A C 1
ATOM 687 O O . ARG A 1 86 ? -9.677 -8.337 -2.247 1.00 87.94 86 ARG A O 1
ATOM 694 N N . LYS A 1 87 ? -11.069 -7.515 -0.679 1.00 90.00 87 LYS A N 1
ATOM 695 C CA . LYS A 1 87 ? -12.096 -8.564 -0.810 1.00 90.00 87 LYS A CA 1
ATOM 696 C C . LYS A 1 87 ? -12.919 -8.405 -2.088 1.00 90.00 87 LYS A C 1
ATOM 698 O O . LYS A 1 87 ? -13.237 -9.398 -2.732 1.00 90.00 87 LYS A O 1
ATOM 703 N N . ASN A 1 88 ? -13.246 -7.166 -2.446 1.00 90.88 88 ASN A N 1
ATOM 704 C CA . ASN A 1 88 ? -14.090 -6.804 -3.580 1.00 90.88 88 ASN A CA 1
ATOM 705 C C . ASN A 1 88 ? -13.381 -5.737 -4.430 1.00 90.88 88 ASN A C 1
ATOM 707 O O . ASN A 1 88 ? -13.738 -4.556 -4.362 1.00 90.88 88 ASN A O 1
ATOM 711 N N . PRO A 1 89 ? -12.358 -6.119 -5.216 1.00 89.25 89 PRO A N 1
ATOM 712 C CA . PRO A 1 89 ? -11.614 -5.160 -6.017 1.00 89.25 89 PRO A CA 1
ATOM 713 C C . PRO A 1 89 ? -12.536 -4.490 -7.030 1.00 89.25 89 PRO A C 1
ATOM 715 O O . PRO A 1 89 ? -13.296 -5.151 -7.743 1.00 89.25 89 PRO A O 1
ATOM 718 N N . GLN A 1 90 ? -12.447 -3.163 -7.112 1.00 84.19 90 GLN A N 1
ATOM 719 C CA . GLN A 1 90 ? -13.147 -2.397 -8.132 1.00 84.19 90 GLN A CA 1
ATOM 720 C C . GLN A 1 90 ? -12.565 -2.762 -9.501 1.00 84.19 90 GLN A C 1
ATOM 722 O O . GLN A 1 90 ? -11.488 -2.308 -9.886 1.00 84.19 90 GLN A O 1
ATOM 727 N N . THR A 1 91 ? -13.275 -3.621 -10.224 1.00 84.94 91 THR A N 1
ATOM 728 C CA . THR A 1 91 ? -12.916 -4.022 -11.581 1.00 84.94 91 THR A CA 1
ATOM 729 C C . THR A 1 91 ? -13.655 -3.135 -12.572 1.00 84.94 91 THR A C 1
ATOM 731 O O . THR A 1 91 ? -14.861 -2.917 -12.474 1.00 84.94 91 THR A O 1
ATOM 734 N N . TRP A 1 92 ? -12.917 -2.589 -13.532 1.00 79.94 92 TRP A N 1
ATOM 735 C CA . TRP A 1 92 ? -13.499 -1.915 -14.686 1.00 79.94 92 TRP A CA 1
ATOM 736 C C . TRP A 1 92 ? -13.654 -2.930 -15.811 1.00 79.94 92 TRP A C 1
ATOM 738 O O . TRP A 1 92 ? -12.807 -3.815 -15.958 1.00 79.94 92 TRP A O 1
ATOM 748 N N . GLN A 1 93 ? -14.714 -2.808 -16.613 1.00 80.12 93 GLN A N 1
ATOM 749 C CA . GLN A 1 93 ? -14.832 -3.635 -17.811 1.00 80.12 93 GLN A CA 1
ATOM 750 C C . GLN A 1 93 ? -13.637 -3.335 -18.729 1.00 80.12 93 GLN A C 1
ATOM 752 O O . GLN A 1 93 ? -13.410 -2.165 -19.055 1.00 80.12 93 GLN A O 1
ATOM 757 N N . PRO A 1 94 ? -12.852 -4.350 -19.135 1.00 77.50 94 PRO A N 1
ATOM 758 C CA . PRO A 1 94 ? -11.826 -4.162 -20.149 1.00 77.50 94 PRO A CA 1
ATOM 759 C C . PRO A 1 94 ? -12.472 -3.600 -21.418 1.00 77.50 94 PRO A C 1
ATOM 761 O O . PRO A 1 94 ? -13.553 -4.046 -21.804 1.00 77.50 94 PRO A O 1
ATOM 764 N N . ASN A 1 95 ? -11.821 -2.634 -22.072 1.00 82.56 95 ASN A N 1
ATOM 765 C CA . ASN A 1 95 ? -12.297 -2.136 -23.362 1.00 82.56 95 ASN A CA 1
ATOM 766 C C . ASN A 1 95 ? -12.410 -3.328 -24.336 1.00 82.56 95 ASN A C 1
ATOM 768 O O . ASN A 1 95 ? -11.419 -4.056 -24.480 1.00 82.56 95 ASN A O 1
ATOM 772 N N . PRO A 1 96 ? -13.578 -3.580 -24.961 1.00 81.19 96 PRO A N 1
ATOM 773 C CA . PRO A 1 96 ? -13.737 -4.705 -25.871 1.00 81.19 96 PRO A CA 1
ATOM 774 C C . PRO A 1 96 ? -12.683 -4.659 -26.980 1.00 81.19 96 PRO A C 1
ATOM 776 O O . PRO A 1 96 ? -12.505 -3.652 -27.664 1.00 81.19 96 PRO A O 1
ATOM 779 N N . ASN A 1 97 ? -11.968 -5.770 -27.151 1.00 81.56 97 ASN A N 1
ATOM 780 C CA . ASN A 1 97 ? -10.959 -5.894 -28.191 1.00 81.56 97 ASN A CA 1
ATOM 781 C C . ASN A 1 97 ? -11.645 -6.069 -29.559 1.00 81.56 97 ASN A C 1
ATOM 783 O O . ASN A 1 97 ? -12.314 -7.073 -29.805 1.00 81.56 97 ASN A O 1
ATOM 787 N N . SER A 1 98 ? -11.445 -5.105 -30.460 1.00 83.12 98 SER A N 1
ATOM 788 C CA . SER A 1 98 ? -12.003 -5.102 -31.819 1.00 83.12 98 SER A CA 1
ATOM 789 C C . SER A 1 98 ? -11.484 -6.230 -32.717 1.00 83.12 98 SER A C 1
ATOM 791 O O . SER A 1 98 ? -12.078 -6.495 -33.755 1.00 83.12 98 SER A O 1
ATOM 793 N N . PHE A 1 99 ? -10.386 -6.891 -32.346 1.00 79.25 99 PHE A N 1
ATOM 794 C CA . PHE A 1 99 ? -9.714 -7.903 -33.165 1.00 79.25 99 PHE A CA 1
ATOM 795 C C . PHE A 1 99 ? -10.119 -9.350 -32.846 1.00 79.25 99 PHE A C 1
ATOM 797 O O . PHE A 1 99 ? -9.589 -10.269 -33.456 1.00 79.25 99 PHE A 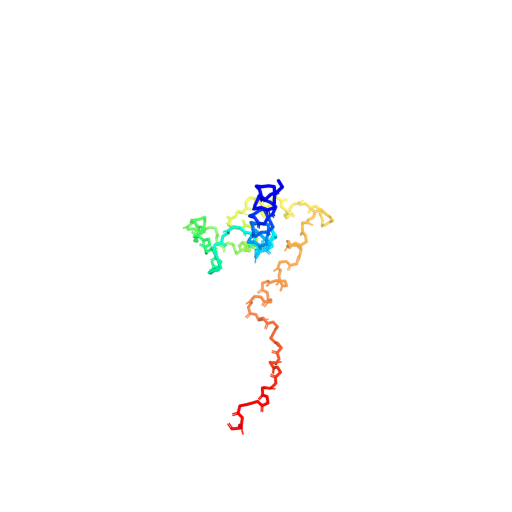O 1
ATOM 804 N N . VAL A 1 100 ? -11.033 -9.585 -31.898 1.00 78.19 100 VAL A N 1
ATOM 805 C CA . VAL A 1 100 ? -11.411 -10.952 -31.466 1.00 78.19 100 VAL A CA 1
ATOM 806 C C . VAL A 1 100 ? -12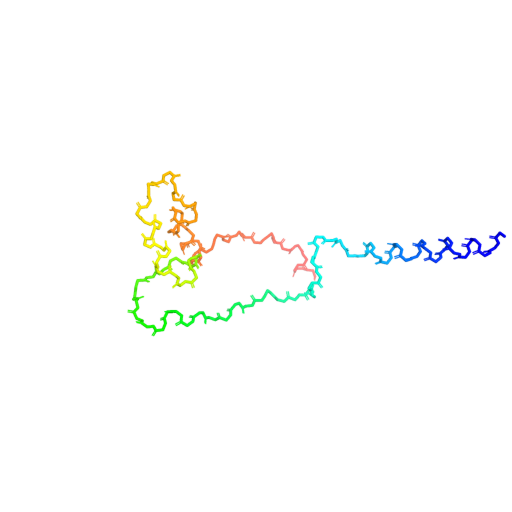.374 -11.639 -32.451 1.00 78.19 100 VAL A C 1
ATOM 808 O O . VAL A 1 100 ? -12.563 -12.846 -32.369 1.00 78.19 100 VAL A O 1
ATOM 811 N N . ASN A 1 101 ? -12.945 -10.899 -33.409 1.00 70.31 101 ASN A N 1
ATOM 812 C CA . ASN A 1 101 ? -13.930 -11.403 -34.379 1.00 70.31 101 ASN A CA 1
ATOM 813 C C . ASN A 1 101 ? -13.479 -11.307 -35.856 1.00 70.31 101 ASN A C 1
ATOM 815 O O . ASN A 1 101 ? -14.343 -11.233 -36.728 1.00 70.31 101 ASN A O 1
ATOM 819 N N . ASN A 1 102 ? -12.170 -11.292 -36.145 1.00 58.94 102 ASN A N 1
ATOM 820 C CA . ASN A 1 102 ? -11.640 -11.312 -37.522 1.00 58.94 102 ASN A CA 1
ATOM 821 C C . ASN A 1 102 ? -10.992 -12.650 -37.875 1.00 58.94 102 ASN A C 1
ATOM 823 O O . ASN A 1 102 ? -10.171 -13.128 -37.060 1.00 58.94 102 ASN A O 1
#

Sequence (102 aa):
METIFYFALILSVATLCIAQRPSFAGTRPIGYPEIEAPSLANRFGNDEPLPLEARGDADLVNRISQMPVDKQPFWYINRMHYDDLRKNPQTWQPNPNSFVNN